Protein AF-A0A849IBH6-F1 (afdb_monomer)

Structure (mmCIF, N/CA/C/O backbone):
data_AF-A0A849IBH6-F1
#
_entry.id   AF-A0A849IBH6-F1
#
loop_
_atom_site.group_PDB
_atom_site.id
_atom_site.type_symbol
_atom_site.label_atom_id
_atom_site.label_alt_id
_atom_site.label_comp_id
_atom_site.label_asym_id
_atom_site.label_entity_id
_atom_site.label_seq_id
_atom_site.pdbx_PDB_ins_code
_atom_site.Cartn_x
_atom_site.Cartn_y
_atom_site.Cartn_z
_atom_site.occupancy
_atom_site.B_iso_or_equiv
_atom_site.auth_seq_id
_atom_site.auth_comp_id
_atom_site.auth_asym_id
_atom_site.auth_atom_id
_atom_site.pdbx_PDB_model_num
ATOM 1 N N . MET A 1 1 ? -23.315 21.327 21.106 1.00 58.53 1 MET A N 1
ATOM 2 C CA . MET A 1 1 ? -22.696 20.268 21.935 1.00 58.53 1 MET A CA 1
ATOM 3 C C . MET A 1 1 ? -23.014 18.934 21.286 1.00 58.53 1 MET A C 1
ATOM 5 O O . MET A 1 1 ? -24.178 18.726 20.978 1.00 58.53 1 MET A O 1
ATOM 9 N N . ARG A 1 2 ? -22.017 18.083 21.013 1.00 66.12 2 ARG A N 1
ATOM 10 C CA . ARG A 1 2 ? -22.274 16.671 20.666 1.00 66.12 2 ARG A CA 1
ATOM 11 C C . ARG A 1 2 ? -22.719 15.938 21.934 1.00 66.12 2 ARG A C 1
ATOM 13 O O . ARG A 1 2 ? -22.219 16.278 23.007 1.00 66.12 2 ARG A O 1
ATOM 20 N N . SER A 1 3 ? -23.650 14.994 21.819 1.00 81.81 3 SER A N 1
ATOM 21 C CA . SER A 1 3 ? -24.046 14.153 22.953 1.00 81.81 3 SER A CA 1
ATOM 22 C C . SER A 1 3 ? -22.871 13.264 23.373 1.00 81.81 3 SER A C 1
ATOM 24 O O . SER A 1 3 ? -22.044 12.889 22.538 1.00 81.81 3 SER A O 1
ATOM 26 N N . GLN A 1 4 ? -22.790 12.895 24.655 1.00 74.62 4 GLN A N 1
ATOM 27 C CA . GLN A 1 4 ? -21.818 11.897 25.121 1.00 74.62 4 GLN A CA 1
ATOM 28 C C . GLN A 1 4 ? -21.958 10.565 24.363 1.00 74.62 4 GLN A C 1
ATOM 30 O O . GLN A 1 4 ? -20.961 9.872 24.146 1.00 74.62 4 GLN A O 1
ATOM 35 N N . ASP A 1 5 ? -23.168 10.228 23.917 1.00 80.88 5 ASP A N 1
ATOM 36 C CA . ASP A 1 5 ? -23.425 9.010 23.147 1.00 80.88 5 ASP A CA 1
ATOM 37 C C . ASP A 1 5 ? -22.834 9.089 21.729 1.00 80.88 5 ASP A C 1
ATOM 39 O O . ASP A 1 5 ? -22.210 8.128 21.274 1.00 80.88 5 ASP A O 1
ATOM 43 N N . ASP A 1 6 ? -22.883 10.263 21.084 1.00 82.00 6 ASP A N 1
ATOM 44 C CA . ASP A 1 6 ? -22.275 10.491 19.762 1.00 82.00 6 ASP A CA 1
ATOM 45 C C . ASP A 1 6 ? -20.750 10.315 19.801 1.00 82.00 6 ASP A C 1
ATOM 47 O O . ASP A 1 6 ? -20.134 9.832 18.847 1.00 82.00 6 ASP A O 1
ATOM 51 N N . VAL A 1 7 ? -20.120 10.731 20.907 1.00 81.44 7 VAL A N 1
ATOM 52 C CA . VAL A 1 7 ? -18.668 10.613 21.107 1.00 81.44 7 VAL A CA 1
ATOM 53 C C . VAL A 1 7 ? -18.276 9.153 21.330 1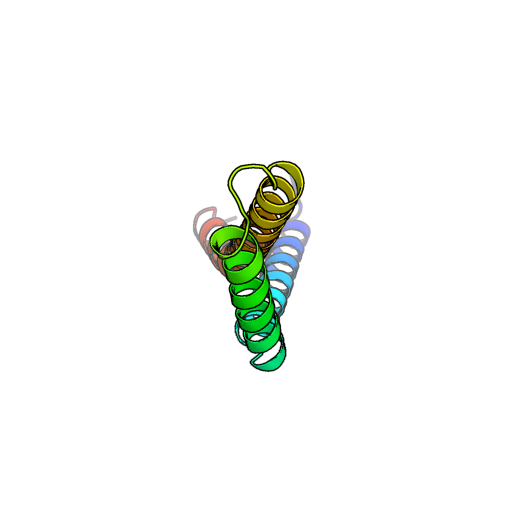.00 81.44 7 VAL A C 1
ATOM 55 O O . VAL A 1 7 ? -17.319 8.676 20.718 1.00 81.44 7 VAL A O 1
ATOM 58 N N . LYS A 1 8 ? -19.029 8.415 22.156 1.00 84.31 8 LYS A N 1
ATOM 59 C CA . LYS A 1 8 ? -18.795 6.979 22.378 1.00 84.31 8 LYS A CA 1
ATOM 60 C C . LYS A 1 8 ? -18.930 6.180 21.087 1.00 84.31 8 LYS A C 1
ATOM 62 O O . LYS A 1 8 ? -18.074 5.339 20.811 1.00 84.31 8 LYS A O 1
ATOM 67 N N . GLN A 1 9 ? -19.951 6.474 20.284 1.00 86.38 9 GLN A N 1
ATOM 68 C CA . GLN A 1 9 ? -20.152 5.807 19.004 1.00 86.38 9 GLN A CA 1
ATOM 69 C C . GLN A 1 9 ? -18.990 6.076 18.035 1.00 86.38 9 GLN A C 1
ATOM 71 O O . GLN A 1 9 ? -18.429 5.132 17.481 1.00 86.38 9 GLN A O 1
ATOM 76 N N . GLN A 1 10 ? -18.541 7.329 17.906 1.00 85.12 10 GLN A N 1
ATOM 77 C CA . GLN A 1 10 ? -17.384 7.674 17.066 1.00 85.12 10 GLN A CA 1
ATOM 78 C C . GLN A 1 10 ? -16.097 6.956 17.496 1.00 85.12 10 GLN A C 1
ATOM 80 O O . GLN A 1 10 ? -15.324 6.502 16.651 1.00 85.12 10 GLN A O 1
ATOM 85 N N . VAL A 1 11 ? -15.856 6.828 18.804 1.00 86.44 11 VAL A N 1
ATOM 86 C CA . VAL A 1 11 ? -14.687 6.099 19.320 1.00 86.44 11 VAL A CA 1
ATOM 87 C C . VAL A 1 11 ? -14.788 4.606 19.000 1.00 86.44 11 VAL A C 1
ATOM 89 O O . VAL A 1 11 ? -13.799 4.023 18.554 1.00 86.44 11 VAL A O 1
ATOM 92 N N . ALA A 1 12 ? -15.962 3.994 19.178 1.00 88.69 12 ALA A N 1
ATOM 93 C CA . ALA A 1 12 ? -16.182 2.586 18.851 1.00 88.69 12 ALA A CA 1
ATOM 94 C C . ALA A 1 12 ? -15.981 2.309 17.350 1.00 88.69 12 ALA A C 1
ATOM 96 O O . ALA A 1 12 ? -15.293 1.359 16.976 1.00 88.69 12 ALA A O 1
ATOM 97 N N . GLU A 1 13 ? -16.499 3.181 16.482 1.00 89.81 13 GLU A N 1
ATOM 98 C CA . GLU A 1 13 ? -16.297 3.095 15.033 1.00 89.81 13 GLU A CA 1
ATOM 99 C C . GLU A 1 13 ? -14.817 3.233 14.647 1.00 89.81 13 GLU A C 1
ATOM 101 O O . GLU A 1 13 ? -14.311 2.469 13.821 1.00 89.81 13 GLU A O 1
ATOM 106 N N . ALA A 1 14 ? -14.091 4.168 15.267 1.00 89.69 14 ALA A N 1
ATOM 107 C CA . ALA A 1 14 ? -12.657 4.339 15.037 1.00 89.69 14 ALA A CA 1
ATOM 108 C C . ALA A 1 14 ? -11.849 3.106 15.478 1.00 89.69 14 ALA A C 1
ATOM 110 O O . ALA A 1 14 ? -10.913 2.701 14.788 1.00 89.69 14 ALA A O 1
ATOM 111 N N . GLN A 1 15 ? -12.219 2.479 16.598 1.00 90.62 15 GLN A N 1
ATOM 112 C CA . GLN A 1 15 ? -11.597 1.240 17.069 1.00 90.62 15 GLN A CA 1
ATOM 113 C C . GLN A 1 15 ? -11.879 0.062 16.134 1.00 90.62 15 GLN A C 1
ATOM 115 O O . GLN A 1 15 ? -10.958 -0.692 15.817 1.00 90.62 15 GLN A O 1
ATOM 120 N N . ALA A 1 16 ? -13.116 -0.072 15.650 1.00 92.75 16 ALA A N 1
ATOM 121 C CA . ALA A 1 16 ? -13.485 -1.114 14.696 1.00 92.75 16 ALA A CA 1
ATOM 122 C C . ALA A 1 16 ? -12.699 -0.976 13.381 1.00 92.75 16 ALA A C 1
ATOM 124 O O . ALA A 1 16 ? -12.129 -1.955 12.897 1.00 92.75 16 ALA A O 1
ATOM 125 N N . LYS A 1 17 ? -12.587 0.248 12.844 1.00 92.12 17 LYS A N 1
ATOM 126 C CA . LYS A 1 17 ? -11.775 0.533 11.648 1.00 92.12 17 LYS A CA 1
ATOM 127 C C . LYS A 1 17 ? -10.295 0.227 11.870 1.00 92.12 17 LYS A C 1
ATOM 129 O O . LYS A 1 17 ? -9.676 -0.414 11.026 1.00 92.12 17 LYS A O 1
ATOM 134 N N . ALA A 1 18 ? -9.743 0.623 13.016 1.00 94.44 18 ALA A N 1
ATOM 135 C CA . ALA A 1 18 ? -8.354 0.337 13.361 1.00 94.44 18 ALA A CA 1
ATOM 136 C C . ALA A 1 18 ? -8.078 -1.171 13.464 1.00 94.44 18 ALA A C 1
ATOM 138 O O . ALA A 1 18 ? -7.051 -1.650 12.983 1.00 94.44 18 ALA A O 1
ATOM 139 N N . HIS A 1 19 ? -9.006 -1.933 14.050 1.00 95.00 19 HIS A N 1
ATOM 140 C CA . HIS A 1 19 ? -8.904 -3.387 14.111 1.00 95.00 19 HIS A CA 1
ATOM 141 C C . HIS A 1 19 ? -8.949 -4.015 12.714 1.00 95.00 19 HIS A C 1
ATOM 143 O O . HIS A 1 19 ? -8.081 -4.823 12.390 1.00 95.00 19 HIS A O 1
ATOM 149 N N . ALA A 1 20 ? -9.896 -3.605 11.866 1.00 95.81 20 ALA A N 1
ATOM 150 C CA . ALA A 1 20 ? -10.000 -4.103 10.496 1.00 95.81 20 ALA A CA 1
ATOM 151 C C . ALA A 1 20 ? -8.730 -3.814 9.675 1.00 95.81 20 ALA A C 1
ATOM 153 O O . ALA A 1 20 ? -8.207 -4.711 9.016 1.00 95.81 20 ALA A O 1
ATOM 154 N N . ALA A 1 21 ? -8.182 -2.599 9.768 1.00 95.88 21 ALA A N 1
ATOM 155 C CA . ALA A 1 21 ? -6.924 -2.248 9.111 1.00 95.88 21 ALA A CA 1
ATOM 156 C C . ALA A 1 21 ? -5.751 -3.098 9.622 1.00 95.88 21 ALA A C 1
ATOM 158 O O . ALA A 1 21 ? -4.953 -3.589 8.826 1.00 95.88 21 ALA A O 1
ATOM 159 N N . LYS A 1 22 ? -5.681 -3.357 10.934 1.00 95.56 22 LYS A N 1
ATOM 160 C CA . LYS A 1 22 ? -4.657 -4.239 11.505 1.00 95.56 22 LYS A CA 1
ATOM 161 C C . LYS A 1 22 ? -4.775 -5.676 10.994 1.00 95.56 22 LYS A C 1
ATOM 163 O O . LYS A 1 22 ? -3.760 -6.278 10.666 1.00 95.56 22 LYS A O 1
ATOM 168 N N . VAL A 1 23 ? -5.996 -6.202 10.880 1.00 97.00 23 VAL A N 1
ATOM 169 C CA . VAL A 1 23 ? -6.246 -7.529 10.295 1.00 97.00 23 VAL A CA 1
ATOM 170 C C . VAL A 1 23 ? -5.755 -7.597 8.849 1.00 97.00 23 VAL A C 1
ATOM 172 O O . VAL A 1 23 ? -5.178 -8.609 8.467 1.00 97.00 23 VAL A O 1
ATOM 175 N N . LEU A 1 24 ? -5.943 -6.538 8.056 1.00 96.88 24 LEU A N 1
ATOM 176 C CA . LEU A 1 24 ? -5.425 -6.474 6.686 1.00 96.88 24 LEU A CA 1
ATOM 177 C C . LEU A 1 24 ? -3.891 -6.448 6.659 1.00 96.88 24 LEU A C 1
ATOM 179 O O . LEU A 1 24 ? -3.294 -7.256 5.955 1.00 96.88 24 LEU A O 1
ATOM 183 N N . ILE A 1 25 ? -3.254 -5.583 7.453 1.00 95.19 25 ILE A N 1
ATOM 184 C CA . ILE A 1 25 ? -1.784 -5.476 7.533 1.00 95.19 25 ILE A CA 1
ATOM 185 C C . ILE A 1 25 ? -1.148 -6.804 7.963 1.00 95.19 25 ILE A C 1
ATOM 187 O O . ILE A 1 25 ? -0.140 -7.230 7.400 1.00 95.19 25 ILE A O 1
ATOM 191 N N . ASP A 1 26 ? -1.743 -7.477 8.948 1.00 96.00 26 ASP A N 1
ATOM 192 C CA . ASP A 1 26 ? -1.235 -8.740 9.484 1.00 96.00 26 ASP A CA 1
ATOM 193 C C . ASP A 1 26 ? -1.632 -9.950 8.604 1.00 96.00 26 ASP A C 1
ATOM 195 O O . ASP A 1 26 ? -1.195 -11.073 8.865 1.00 96.00 26 ASP A O 1
ATOM 199 N N . ASN A 1 27 ? -2.431 -9.755 7.543 1.00 97.75 27 ASN A N 1
ATOM 200 C CA . ASN A 1 27 ? -2.859 -10.832 6.655 1.00 97.75 27 ASN A CA 1
ATOM 201 C C . ASN A 1 27 ? -1.687 -11.313 5.772 1.00 97.75 27 ASN A C 1
ATOM 203 O O . ASN A 1 27 ? -1.212 -10.566 4.910 1.00 97.75 27 ASN A O 1
ATOM 207 N N . PRO A 1 28 ? -1.242 -12.577 5.906 1.00 97.25 28 PRO A N 1
ATOM 208 C CA . PRO A 1 28 ? -0.072 -13.072 5.185 1.00 97.25 28 PRO A CA 1
ATOM 209 C C . PRO A 1 28 ? -0.292 -13.150 3.669 1.00 97.25 28 PRO A C 1
ATOM 211 O O . PRO A 1 28 ? 0.641 -12.925 2.902 1.00 97.25 28 PRO A O 1
ATOM 214 N N . THR A 1 29 ? -1.517 -13.432 3.218 1.00 98.06 29 THR A N 1
ATOM 215 C CA . THR A 1 29 ? -1.858 -13.469 1.790 1.00 98.06 29 THR A CA 1
ATOM 216 C C . THR A 1 29 ? -1.788 -12.076 1.176 1.00 98.06 29 THR A C 1
ATOM 218 O O . THR A 1 29 ? -1.252 -11.920 0.080 1.00 98.06 29 THR A O 1
ATOM 221 N N . LEU A 1 30 ? -2.287 -11.061 1.888 1.00 96.81 30 LEU A N 1
ATOM 222 C CA . LEU A 1 30 ? -2.204 -9.679 1.433 1.00 96.81 30 LEU A CA 1
ATOM 223 C C . LEU A 1 30 ? -0.745 -9.216 1.381 1.00 96.81 30 LEU A C 1
ATOM 225 O O . LEU A 1 30 ? -0.313 -8.711 0.349 1.00 96.81 30 LEU A O 1
ATOM 229 N N . ARG A 1 31 ? 0.041 -9.479 2.433 1.00 96.50 31 ARG A N 1
ATOM 230 C CA . ARG A 1 31 ? 1.480 -9.164 2.456 1.00 96.50 31 ARG A CA 1
ATOM 231 C C . ARG A 1 31 ? 2.239 -9.812 1.303 1.00 96.50 31 ARG A C 1
ATOM 233 O O . ARG A 1 31 ? 2.980 -9.130 0.606 1.00 96.50 31 ARG A O 1
ATOM 240 N N . ALA A 1 32 ? 2.004 -11.097 1.043 1.00 98.00 32 ALA A N 1
ATOM 241 C CA . ALA A 1 32 ? 2.620 -11.787 -0.087 1.00 98.00 32 ALA A CA 1
ATOM 242 C C . ALA A 1 32 ? 2.226 -11.162 -1.439 1.00 98.00 32 ALA A C 1
ATOM 244 O O . ALA A 1 32 ? 3.049 -11.094 -2.354 1.00 98.00 32 ALA A O 1
ATOM 245 N N . ALA A 1 33 ? 0.985 -10.680 -1.575 1.00 98.06 33 ALA A N 1
ATOM 246 C CA . ALA A 1 33 ? 0.548 -9.969 -2.772 1.00 98.06 33 ALA A CA 1
ATOM 247 C C . ALA A 1 33 ? 1.275 -8.624 -2.936 1.00 98.06 33 ALA A C 1
ATOM 249 O O . ALA A 1 33 ? 1.769 -8.356 -4.031 1.00 98.06 33 ALA A O 1
ATOM 250 N N . PHE A 1 34 ? 1.400 -7.822 -1.872 1.00 97.69 34 PHE A N 1
ATOM 251 C CA . PHE A 1 34 ? 2.188 -6.582 -1.890 1.00 97.69 34 PHE A CA 1
ATOM 252 C C . PHE A 1 34 ? 3.646 -6.857 -2.257 1.00 97.69 34 PHE A C 1
ATOM 254 O O . PHE A 1 34 ? 4.154 -6.269 -3.207 1.00 97.69 34 PHE A O 1
ATOM 261 N N . GLU A 1 35 ? 4.302 -7.805 -1.585 1.00 97.81 35 GLU A N 1
ATOM 262 C CA . GLU A 1 35 ? 5.700 -8.162 -1.852 1.00 97.81 35 GLU A CA 1
ATOM 263 C C . GLU A 1 35 ? 5.929 -8.597 -3.303 1.00 97.81 35 GLU A C 1
ATOM 265 O O . GLU A 1 35 ? 6.932 -8.219 -3.913 1.00 97.81 35 GLU A O 1
ATOM 270 N N . ARG A 1 36 ? 5.004 -9.379 -3.874 1.00 98.50 36 ARG A N 1
ATOM 271 C CA . ARG A 1 36 ? 5.059 -9.760 -5.289 1.00 98.50 36 ARG A CA 1
ATOM 272 C C . ARG A 1 36 ? 4.953 -8.531 -6.190 1.00 98.50 36 ARG A C 1
ATOM 274 O O . ARG A 1 36 ? 5.806 -8.350 -7.049 1.00 98.50 36 ARG A O 1
ATOM 281 N N . LEU A 1 37 ? 3.953 -7.675 -5.975 1.00 98.50 37 LEU A N 1
ATOM 282 C CA . LEU A 1 37 ? 3.746 -6.485 -6.805 1.00 98.50 37 LEU A CA 1
ATOM 283 C C . LEU A 1 37 ? 4.923 -5.505 -6.709 1.00 98.50 37 LEU A C 1
ATOM 285 O O . LEU A 1 37 ? 5.368 -4.989 -7.730 1.00 98.50 37 LEU A O 1
ATOM 289 N N . TYR A 1 38 ? 5.482 -5.301 -5.514 1.00 98.38 38 TYR A N 1
ATOM 290 C CA . TYR A 1 38 ? 6.700 -4.514 -5.330 1.00 98.38 38 TYR A CA 1
ATOM 291 C C . TYR A 1 38 ? 7.861 -5.066 -6.159 1.00 98.38 38 TYR A C 1
ATOM 293 O O . TYR A 1 38 ? 8.506 -4.308 -6.883 1.00 98.38 38 TYR A O 1
ATOM 301 N N . LYS A 1 39 ? 8.109 -6.382 -6.099 1.00 98.50 39 LYS A N 1
ATOM 302 C CA . LYS A 1 39 ? 9.159 -7.034 -6.898 1.00 98.50 39 LYS A CA 1
ATOM 303 C C . LYS A 1 39 ? 8.917 -6.863 -8.394 1.00 98.50 39 LYS A C 1
ATOM 305 O O . LYS A 1 39 ? 9.846 -6.492 -9.106 1.00 98.50 39 LYS A O 1
ATOM 310 N N . ASP A 1 40 ? 7.686 -7.074 -8.851 1.00 98.44 40 ASP A N 1
ATOM 311 C CA . ASP A 1 40 ? 7.318 -6.958 -10.263 1.00 98.44 40 ASP A CA 1
ATOM 312 C C . ASP A 1 40 ? 7.523 -5.526 -10.778 1.00 98.44 40 ASP A C 1
A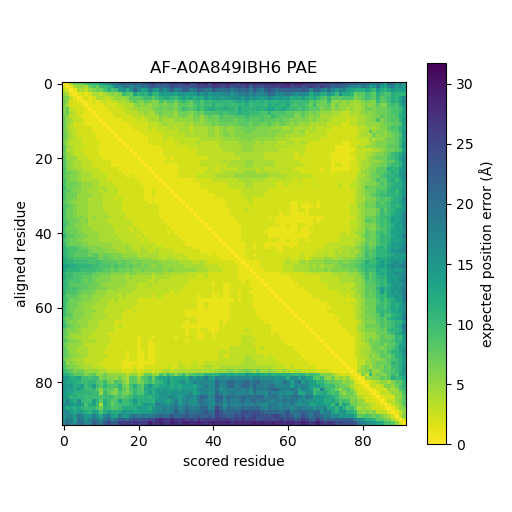TOM 314 O O . ASP A 1 40 ? 8.082 -5.318 -11.856 1.00 98.44 40 ASP A O 1
ATOM 318 N N . TYR A 1 41 ? 7.117 -4.515 -10.005 1.00 98.44 41 TYR A N 1
ATOM 319 C CA . TYR A 1 41 ? 7.242 -3.115 -10.412 1.00 98.44 41 TYR A CA 1
ATOM 320 C C . TYR A 1 41 ? 8.680 -2.601 -10.318 1.00 98.44 41 TYR A C 1
ATOM 322 O O . TYR A 1 41 ? 9.118 -1.869 -11.206 1.00 98.44 41 TYR A O 1
ATOM 330 N N . ILE A 1 42 ? 9.451 -3.031 -9.315 1.00 98.31 42 ILE A N 1
ATOM 331 C CA . ILE A 1 42 ? 10.894 -2.759 -9.261 1.00 98.31 42 ILE A CA 1
ATOM 332 C C . ILE A 1 42 ? 11.586 -3.396 -10.465 1.00 98.31 42 ILE A C 1
ATOM 334 O O . ILE A 1 42 ? 12.356 -2.716 -11.135 1.00 98.31 42 ILE A O 1
ATOM 338 N N . ALA A 1 43 ? 11.290 -4.659 -10.783 1.00 98.06 43 ALA A N 1
ATOM 339 C CA . ALA A 1 43 ? 11.857 -5.330 -11.948 1.00 98.06 43 ALA A CA 1
ATOM 340 C C . ALA A 1 43 ? 11.481 -4.610 -13.249 1.00 98.06 43 ALA A C 1
ATOM 342 O O . ALA A 1 43 ? 12.341 -4.384 -14.099 1.00 98.06 43 ALA A O 1
ATOM 343 N N . ALA A 1 44 ? 10.223 -4.185 -13.401 1.00 97.25 44 ALA A N 1
ATOM 344 C CA . ALA A 1 44 ? 9.791 -3.401 -14.553 1.00 97.25 44 ALA A CA 1
ATOM 345 C C . ALA A 1 44 ? 10.587 -2.094 -14.682 1.00 97.25 44 ALA A C 1
ATOM 347 O O . ALA A 1 44 ? 10.997 -1.751 -15.788 1.00 97.25 44 ALA A O 1
ATOM 348 N N . TRP A 1 45 ? 10.856 -1.400 -13.574 1.00 97.44 45 TRP A N 1
ATOM 349 C CA . TRP A 1 45 ? 11.667 -0.183 -13.571 1.00 97.44 45 TRP A CA 1
ATOM 350 C C . TRP A 1 45 ? 13.142 -0.457 -13.906 1.00 97.44 45 TRP A C 1
ATOM 352 O O . TRP A 1 45 ? 13.702 0.205 -14.777 1.00 97.44 45 TRP A O 1
ATOM 362 N N . THR A 1 46 ? 13.777 -1.433 -13.249 1.00 97.19 46 THR A N 1
ATOM 363 C CA . THR A 1 46 ? 15.227 -1.688 -13.357 1.00 97.19 46 THR A CA 1
ATOM 364 C C . THR A 1 46 ? 15.645 -2.373 -14.653 1.00 97.19 46 THR A C 1
ATOM 366 O O . THR A 1 46 ? 16.792 -2.232 -15.064 1.00 97.19 46 THR A O 1
ATOM 369 N N . THR A 1 47 ? 14.734 -3.095 -15.308 1.00 97.31 47 THR A N 1
ATOM 370 C CA . THR A 1 47 ? 14.989 -3.772 -16.594 1.00 97.31 47 THR A CA 1
ATOM 371 C C . THR A 1 47 ? 14.606 -2.935 -17.814 1.00 97.31 47 THR A C 1
ATOM 373 O O . THR A 1 47 ? 14.720 -3.409 -18.940 1.00 97.31 47 THR A O 1
ATOM 376 N N . SER A 1 48 ? 14.109 -1.713 -17.615 1.00 97.19 48 SER A N 1
ATOM 377 C CA . SER A 1 48 ? 13.726 -0.812 -18.706 1.00 97.19 48 SER A CA 1
ATOM 378 C C . SER A 1 48 ? 14.947 -0.138 -19.332 1.00 97.19 48 SER A C 1
ATOM 380 O O . SER A 1 48 ? 15.787 0.405 -18.610 1.00 97.19 48 SER A O 1
ATOM 382 N N . SER A 1 49 ? 15.016 -0.109 -20.664 1.00 96.56 49 SER A N 1
ATOM 383 C CA . SER A 1 49 ? 16.060 0.615 -21.402 1.00 96.56 49 SER A CA 1
ATOM 384 C C . SER A 1 49 ? 15.864 2.131 -21.285 1.00 96.56 49 SER A C 1
ATOM 386 O O . SER A 1 49 ? 14.744 2.568 -21.023 1.00 96.56 49 SER A 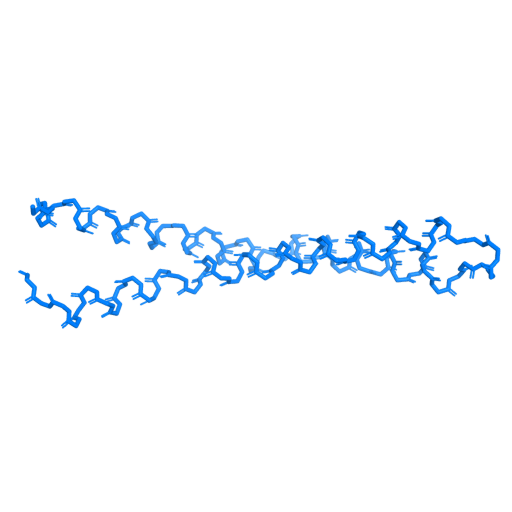O 1
ATOM 388 N N . PRO A 1 50 ? 16.887 2.984 -21.480 1.00 95.00 50 PRO A N 1
ATOM 389 C CA . PRO A 1 50 ? 16.752 4.443 -21.369 1.00 95.00 50 PRO A CA 1
ATOM 390 C C . PRO A 1 50 ? 15.572 5.050 -22.151 1.00 95.00 50 PRO A C 1
ATOM 392 O O . PRO A 1 50 ? 14.917 5.961 -21.648 1.00 95.00 50 PRO A O 1
ATOM 395 N N . GLU A 1 51 ? 15.245 4.497 -23.313 1.00 97.62 51 GLU A N 1
ATOM 396 C CA . GLU A 1 51 ? 14.121 4.872 -24.175 1.00 97.62 51 GLU A CA 1
ATOM 397 C C . GLU A 1 51 ? 12.731 4.489 -23.629 1.00 97.62 51 GLU A C 1
ATOM 399 O O . GLU A 1 51 ? 11.745 5.136 -23.977 1.00 97.62 51 GLU A O 1
ATOM 404 N N . ASP A 1 52 ? 12.638 3.518 -22.713 1.00 97.94 52 ASP A N 1
ATOM 405 C CA . ASP A 1 52 ? 11.392 3.030 -22.095 1.00 97.94 52 ASP A CA 1
ATOM 406 C C . ASP A 1 52 ? 10.867 3.989 -21.000 1.00 97.94 52 ASP A C 1
ATOM 408 O O . ASP A 1 52 ? 10.594 3.596 -19.860 1.00 97.94 52 ASP A O 1
ATOM 412 N N . VAL A 1 53 ? 10.760 5.282 -21.313 1.00 97.62 53 VAL A N 1
ATOM 413 C CA . VAL A 1 53 ? 10.377 6.326 -20.346 1.00 97.62 53 VAL A CA 1
ATOM 414 C C . VAL A 1 53 ? 8.993 6.054 -19.756 1.00 97.62 53 VAL A C 1
ATOM 416 O O . VAL A 1 53 ? 8.850 6.016 -18.536 1.00 97.62 53 VAL A O 1
ATOM 419 N N . GLU A 1 54 ? 8.001 5.785 -20.604 1.00 97.44 54 GLU A N 1
ATOM 420 C CA . GLU A 1 54 ? 6.617 5.542 -20.179 1.00 97.44 54 GLU A CA 1
ATOM 421 C C . GLU A 1 54 ? 6.509 4.314 -19.260 1.00 97.44 54 GLU A C 1
ATOM 423 O O . GLU A 1 54 ? 5.871 4.358 -18.208 1.00 97.44 54 GLU A O 1
ATOM 428 N N . LYS A 1 55 ? 7.192 3.217 -19.609 1.00 95.31 55 LYS A N 1
ATOM 429 C CA . LYS A 1 55 ? 7.204 1.990 -18.799 1.00 95.31 55 LYS A CA 1
ATOM 430 C C . LYS A 1 55 ? 7.792 2.242 -17.412 1.00 95.31 55 LYS A C 1
ATOM 432 O O . LYS A 1 55 ? 7.245 1.740 -16.425 1.00 95.31 55 LYS A O 1
ATOM 437 N N . ARG A 1 56 ? 8.877 3.022 -17.329 1.00 97.81 56 ARG A N 1
ATOM 438 C CA . ARG A 1 56 ? 9.431 3.462 -16.047 1.00 97.81 56 ARG A CA 1
ATOM 439 C C . ARG A 1 56 ? 8.402 4.289 -15.289 1.00 97.81 56 ARG A C 1
ATOM 441 O O . ARG A 1 56 ? 8.017 3.885 -14.198 1.00 97.81 56 ARG A O 1
ATOM 448 N N . GLU A 1 57 ? 7.895 5.380 -15.854 1.00 98.19 57 GLU A N 1
ATOM 449 C CA . GLU A 1 57 ? 6.924 6.245 -15.164 1.00 98.19 57 GLU A CA 1
ATOM 450 C C . GLU A 1 57 ? 5.732 5.459 -14.604 1.00 98.19 57 GLU A C 1
ATOM 452 O O . GLU A 1 57 ? 5.399 5.592 -13.424 1.00 98.19 57 GLU A O 1
ATOM 457 N N . ILE A 1 58 ? 5.163 4.546 -15.393 1.00 98.25 58 ILE A N 1
ATOM 458 C CA . ILE A 1 58 ? 4.086 3.657 -14.946 1.00 98.25 58 ILE A CA 1
ATOM 459 C C . ILE A 1 58 ? 4.523 2.787 -13.758 1.00 98.25 58 ILE A C 1
ATOM 461 O O . ILE A 1 58 ? 3.777 2.657 -12.785 1.00 98.25 58 ILE A O 1
ATOM 465 N N . ALA A 1 59 ? 5.710 2.175 -13.808 1.00 98.25 59 ALA A N 1
ATOM 466 C CA . ALA A 1 59 ? 6.226 1.369 -12.702 1.00 98.25 59 ALA A CA 1
ATOM 467 C C . ALA A 1 59 ? 6.421 2.202 -11.423 1.00 98.25 59 ALA A C 1
ATOM 469 O O . ALA A 1 59 ? 6.064 1.743 -10.337 1.00 98.25 59 ALA A O 1
ATOM 470 N N . TYR A 1 60 ? 6.896 3.444 -11.542 1.00 97.94 60 TYR A N 1
ATOM 471 C CA . TYR A 1 60 ? 7.019 4.359 -10.406 1.00 97.94 60 TYR A CA 1
ATOM 472 C C . TYR A 1 60 ? 5.666 4.727 -9.801 1.00 97.94 60 TYR A C 1
ATOM 474 O O . TYR A 1 60 ? 5.498 4.610 -8.588 1.00 97.94 60 TYR A O 1
ATOM 482 N N . PHE A 1 61 ? 4.678 5.111 -10.615 1.00 98.50 61 PHE A N 1
ATOM 483 C CA . PHE A 1 61 ? 3.351 5.453 -10.094 1.00 98.50 61 PHE A CA 1
ATOM 484 C C . PHE A 1 61 ? 2.682 4.265 -9.403 1.00 98.50 61 PHE A C 1
ATOM 486 O O . PHE A 1 61 ? 2.034 4.434 -8.373 1.00 98.50 61 PHE A O 1
ATOM 493 N N . ARG A 1 62 ? 2.889 3.049 -9.916 1.00 98.50 62 ARG A N 1
ATOM 494 C CA . ARG A 1 62 ? 2.412 1.823 -9.270 1.00 98.50 62 ARG A CA 1
ATOM 495 C C . ARG A 1 62 ? 3.091 1.568 -7.924 1.00 98.50 62 ARG A C 1
ATOM 497 O O . ARG A 1 62 ? 2.400 1.248 -6.962 1.00 98.50 62 ARG A O 1
ATOM 504 N N . LEU A 1 63 ? 4.413 1.740 -7.837 1.00 98.38 63 LEU A N 1
ATOM 505 C CA . LEU A 1 63 ? 5.146 1.648 -6.568 1.00 98.38 63 LEU A CA 1
ATOM 506 C C . LEU A 1 63 ? 4.658 2.690 -5.563 1.00 98.38 63 LEU A C 1
ATOM 508 O O . LEU A 1 63 ? 4.442 2.366 -4.398 1.00 98.38 63 LEU A O 1
ATOM 512 N N . ARG A 1 64 ? 4.441 3.927 -6.021 1.00 98.25 64 ARG A N 1
ATOM 513 C CA . ARG A 1 64 ? 3.939 5.004 -5.172 1.00 98.25 64 ARG A CA 1
ATOM 514 C C . ARG A 1 64 ? 2.547 4.692 -4.630 1.00 98.25 64 ARG A C 1
ATOM 516 O O . ARG A 1 64 ? 2.338 4.814 -3.431 1.00 98.25 64 ARG A O 1
ATOM 523 N N . ALA A 1 65 ? 1.641 4.221 -5.484 1.00 98.25 65 ALA A N 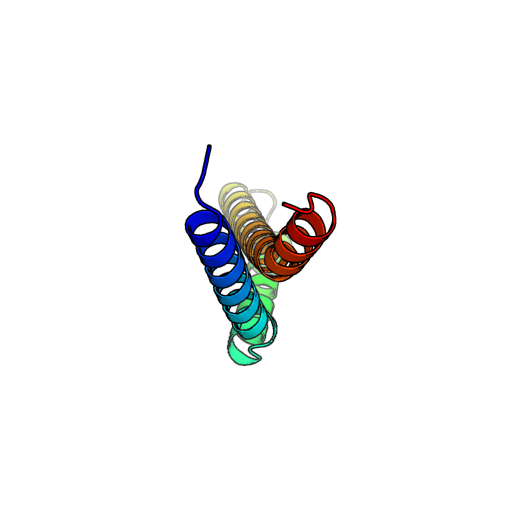1
ATOM 524 C CA . ALA A 1 65 ? 0.289 3.854 -5.079 1.00 98.25 65 ALA A CA 1
ATOM 525 C C . ALA A 1 65 ? 0.261 2.707 -4.051 1.00 98.25 65 ALA A C 1
ATOM 527 O O . ALA A 1 65 ? -0.555 2.740 -3.133 1.00 98.25 65 ALA A O 1
ATOM 528 N N . LEU A 1 66 ? 1.149 1.708 -4.172 1.00 97.81 66 LEU A N 1
ATOM 529 C CA . LEU A 1 66 ? 1.270 0.656 -3.154 1.00 97.81 66 LEU A CA 1
ATOM 530 C C . LEU A 1 66 ? 1.744 1.219 -1.811 1.00 97.81 66 LEU A C 1
ATOM 532 O O . LEU A 1 66 ? 1.152 0.895 -0.785 1.00 97.81 66 LEU A O 1
ATOM 536 N N . ALA A 1 67 ? 2.759 2.086 -1.832 1.00 96.75 67 AL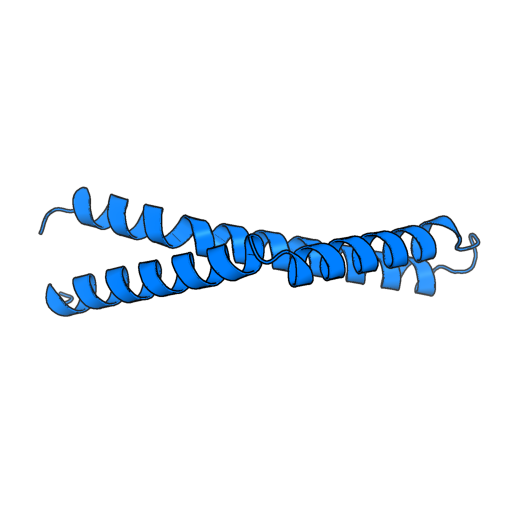A A N 1
ATOM 537 C CA . ALA A 1 67 ? 3.294 2.701 -0.620 1.00 96.75 67 ALA A CA 1
ATOM 538 C C . ALA A 1 67 ? 2.264 3.609 0.070 1.00 96.75 67 ALA A C 1
ATOM 540 O O . ALA A 1 67 ? 2.151 3.593 1.293 1.00 96.75 67 ALA A O 1
ATOM 541 N N . ASP A 1 68 ? 1.489 4.367 -0.709 1.00 97.75 68 ASP A N 1
ATOM 542 C CA . ASP A 1 68 ? 0.411 5.209 -0.186 1.00 97.75 68 ASP A CA 1
ATOM 543 C C . ASP A 1 68 ? -0.696 4.358 0.459 1.00 97.75 68 ASP A C 1
ATOM 545 O O . ASP A 1 68 ? -1.141 4.663 1.563 1.00 97.75 68 ASP A O 1
ATOM 549 N N . LEU A 1 69 ? -1.083 3.239 -0.166 1.00 97.19 69 LEU A N 1
ATOM 550 C CA . LEU A 1 69 ? -2.075 2.323 0.403 1.00 97.19 69 LEU A CA 1
ATOM 551 C C . LEU A 1 69 ? -1.595 1.674 1.713 1.00 97.19 69 LEU A C 1
ATOM 553 O O . LEU A 1 69 ? -2.374 1.557 2.659 1.00 97.19 69 LEU A O 1
ATOM 557 N N . GLU A 1 70 ? -0.331 1.249 1.785 1.00 95.94 70 GLU A N 1
ATOM 558 C CA . GLU A 1 70 ? 0.249 0.721 3.026 1.00 95.94 70 GLU A CA 1
ATOM 559 C C . GLU A 1 70 ? 0.256 1.786 4.129 1.00 95.94 70 GLU A C 1
ATOM 561 O O . GLU A 1 70 ? -0.202 1.518 5.242 1.00 95.94 70 GLU A O 1
ATOM 566 N N . ALA A 1 71 ? 0.684 3.010 3.808 1.00 95.81 71 ALA A N 1
ATOM 567 C CA . ALA A 1 71 ? 0.694 4.125 4.750 1.00 95.81 71 ALA A CA 1
ATOM 568 C C . ALA A 1 71 ? -0.716 4.476 5.260 1.00 95.81 71 ALA A C 1
ATOM 570 O O . ALA A 1 71 ? -0.898 4.702 6.459 1.00 95.81 71 ALA A O 1
ATOM 571 N N . ASP A 1 72 ? -1.725 4.472 4.386 1.00 95.38 72 ASP A N 1
ATOM 572 C CA . ASP A 1 72 ? -3.119 4.718 4.765 1.00 95.38 72 ASP A CA 1
ATOM 573 C C . ASP A 1 72 ? -3.657 3.622 5.696 1.00 95.38 72 ASP A C 1
ATOM 575 O O . ASP A 1 72 ? -4.297 3.920 6.712 1.00 95.38 72 ASP A O 1
ATOM 579 N N . LEU A 1 73 ? -3.368 2.349 5.406 1.00 94.81 73 LEU A N 1
ATOM 580 C CA . LEU A 1 73 ? -3.744 1.237 6.283 1.00 94.81 73 LEU A CA 1
ATOM 581 C C . LEU A 1 73 ? -3.080 1.368 7.658 1.00 94.81 73 LEU A C 1
ATOM 583 O O . LEU A 1 73 ? -3.749 1.198 8.683 1.00 94.81 73 LEU A O 1
ATOM 587 N N . GLU A 1 74 ? -1.792 1.710 7.706 1.00 93.88 74 GLU A N 1
ATOM 588 C CA . GLU A 1 74 ? -1.068 1.940 8.959 1.00 93.88 74 GLU A CA 1
ATOM 589 C C . GLU A 1 74 ? -1.634 3.129 9.743 1.00 93.88 74 GLU A C 1
ATOM 591 O O . GLU A 1 74 ? -1.815 3.047 10.965 1.00 93.88 74 GLU A O 1
ATOM 596 N N . ALA A 1 75 ? -1.963 4.227 9.062 1.00 93.19 75 ALA A N 1
ATOM 597 C CA . ALA A 1 75 ? -2.576 5.397 9.677 1.00 93.19 75 ALA A CA 1
ATOM 598 C C . ALA A 1 75 ? -3.935 5.049 10.302 1.00 93.19 75 ALA A C 1
ATOM 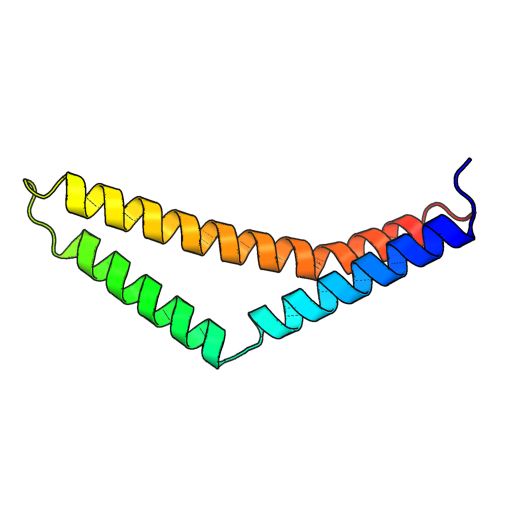600 O O . ALA A 1 75 ? -4.191 5.397 11.460 1.00 93.19 75 ALA A O 1
ATOM 601 N N . VAL A 1 76 ? -4.782 4.296 9.593 1.00 93.44 76 VAL A N 1
ATOM 602 C CA . VAL A 1 76 ? -6.078 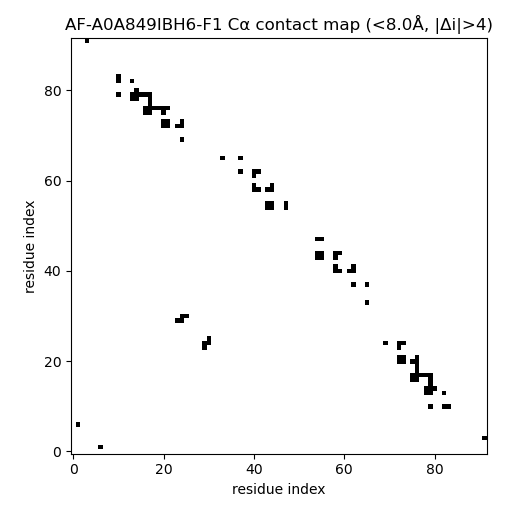3.830 10.115 1.00 93.44 76 VAL A CA 1
ATOM 603 C C . VAL A 1 76 ? -5.888 2.882 11.301 1.00 93.44 76 VAL A C 1
ATOM 605 O O . VAL A 1 76 ? -6.551 3.051 12.330 1.00 93.44 76 VAL A O 1
ATOM 608 N N . ALA A 1 77 ? -4.957 1.928 11.210 1.00 92.75 77 ALA A N 1
ATOM 609 C CA . ALA A 1 77 ? -4.654 0.989 12.292 1.00 92.75 77 ALA A CA 1
ATOM 610 C C . ALA A 1 77 ? -4.181 1.702 13.574 1.00 92.75 77 ALA A C 1
ATOM 612 O O . ALA A 1 77 ? -4.481 1.267 14.691 1.00 92.75 77 ALA A O 1
ATOM 613 N N . ASN A 1 78 ? -3.479 2.827 13.433 1.00 88.44 78 ASN A N 1
ATOM 614 C CA . ASN A 1 78 ? -3.010 3.635 14.557 1.00 88.44 78 ASN A CA 1
ATOM 615 C C . ASN A 1 78 ? -4.041 4.675 15.043 1.00 88.44 78 ASN A C 1
ATOM 617 O O . ASN A 1 78 ? -4.037 5.034 16.226 1.00 88.44 78 ASN A O 1
ATOM 621 N N . GLY A 1 79 ? -4.972 5.108 14.188 1.00 80.94 79 GLY A N 1
ATOM 622 C CA . GLY A 1 79 ? -5.977 6.135 14.490 1.00 80.94 79 GLY A CA 1
ATOM 623 C C . GLY A 1 79 ? -6.913 5.791 15.656 1.00 80.94 79 GLY A C 1
ATOM 624 O O . GLY A 1 79 ? -7.248 6.664 16.461 1.00 80.94 79 GLY A O 1
ATOM 625 N N . GLY A 1 80 ? -7.264 4.512 15.837 1.00 73.38 80 GLY A N 1
ATOM 626 C CA . GLY A 1 80 ? -8.101 4.062 16.961 1.00 73.38 80 GLY A CA 1
ATOM 627 C C . GLY A 1 80 ? -7.470 4.308 18.342 1.00 73.38 80 GLY A C 1
ATOM 628 O O . GLY A 1 80 ? -8.178 4.590 19.312 1.00 73.38 80 GLY A O 1
ATOM 629 N N . LYS A 1 81 ? -6.131 4.279 18.441 1.00 70.69 81 LYS A N 1
ATOM 630 C CA . LYS A 1 81 ? -5.399 4.579 19.688 1.00 70.69 81 LYS A CA 1
ATOM 631 C C . LYS A 1 81 ? -5.433 6.073 20.014 1.00 70.69 81 LYS A C 1
ATOM 633 O O . LYS A 1 81 ? -5.597 6.436 21.178 1.00 70.69 81 LYS A O 1
ATOM 638 N N . ILE A 1 82 ? -5.323 6.924 18.992 1.00 72.75 82 ILE A N 1
ATOM 639 C CA . ILE A 1 82 ? -5.348 8.388 19.121 1.00 72.75 82 ILE A CA 1
ATOM 640 C C . ILE A 1 82 ? -6.743 8.860 19.551 1.00 72.75 82 ILE A C 1
ATOM 642 O O . ILE A 1 82 ? -6.860 9.643 20.492 1.00 72.75 82 ILE A O 1
ATOM 646 N N . ALA A 1 83 ? -7.807 8.318 18.946 1.00 69.19 83 ALA A N 1
ATOM 647 C CA . ALA A 1 83 ? -9.187 8.625 19.332 1.00 69.19 83 ALA A CA 1
ATOM 648 C C . ALA A 1 83 ? -9.477 8.256 20.802 1.00 69.19 83 ALA A C 1
ATOM 650 O O . ALA A 1 83 ? -10.024 9.061 21.558 1.00 69.19 83 ALA A O 1
ATOM 651 N N . ALA A 1 84 ? -9.033 7.073 21.242 1.00 66.75 84 ALA A N 1
ATOM 652 C CA . ALA A 1 84 ? -9.191 6.621 22.626 1.00 66.75 84 ALA A CA 1
ATOM 653 C C . ALA A 1 84 ? -8.319 7.399 23.633 1.00 66.75 84 ALA A C 1
ATOM 655 O O . ALA A 1 84 ? -8.674 7.513 24.808 1.00 66.75 84 ALA A O 1
ATOM 656 N N . PHE A 1 85 ? -7.155 7.904 23.217 1.00 68.75 85 PHE A N 1
ATOM 657 C CA . PHE A 1 85 ? -6.304 8.759 24.048 1.00 68.75 85 PHE A CA 1
ATOM 658 C C . PHE A 1 85 ? -6.903 10.162 24.218 1.00 68.75 85 PHE A C 1
ATOM 660 O O . PHE A 1 85 ? -6.994 10.651 25.343 1.00 68.75 85 PHE A O 1
ATOM 667 N N . ASN A 1 86 ? -7.378 10.773 23.129 1.00 68.31 86 ASN A N 1
ATOM 668 C CA . ASN A 1 86 ? -7.988 12.103 23.160 1.00 68.31 86 ASN A CA 1
ATOM 669 C C . ASN A 1 86 ? -9.255 12.125 24.022 1.00 68.31 86 ASN A C 1
ATOM 671 O O . ASN A 1 86 ? -9.368 12.992 24.882 1.00 68.31 86 ASN A O 1
ATOM 675 N N . ASN A 1 87 ? -10.129 11.118 23.892 1.00 68.38 87 ASN A N 1
ATOM 676 C CA . ASN A 1 87 ? -11.339 11.011 24.714 1.00 68.38 87 ASN A CA 1
ATOM 677 C C . ASN A 1 87 ? -11.030 10.888 26.222 1.00 68.38 87 ASN A C 1
ATOM 679 O O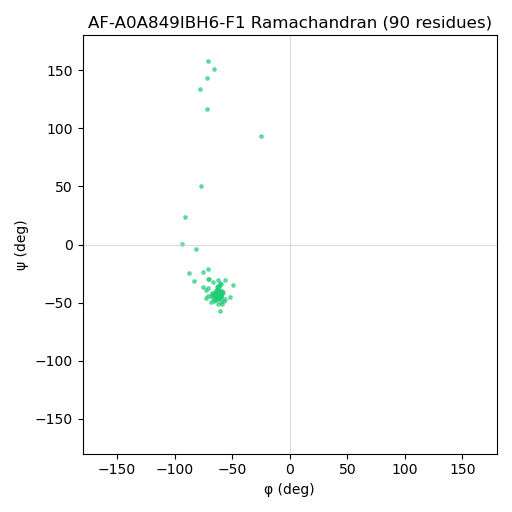 . ASN A 1 87 ? -11.729 11.454 27.053 1.00 68.38 87 ASN A O 1
ATOM 683 N N . ARG A 1 88 ? -9.940 10.198 26.593 1.00 67.75 88 ARG A N 1
ATOM 684 C CA . ARG A 1 88 ? -9.499 10.091 27.997 1.00 67.75 88 ARG A CA 1
ATOM 685 C C . ARG A 1 88 ? -8.925 11.399 28.554 1.00 67.75 88 ARG A C 1
ATOM 687 O O . ARG A 1 88 ? -9.014 11.623 29.756 1.00 67.75 88 ARG A O 1
ATOM 694 N N . ARG A 1 89 ? -8.327 12.251 27.710 1.00 65.00 89 ARG A N 1
ATOM 695 C CA . ARG A 1 89 ? -7.756 13.554 28.111 1.00 65.00 89 ARG A CA 1
ATOM 696 C C . ARG A 1 89 ? -8.787 14.675 28.189 1.00 65.00 89 ARG A C 1
ATOM 698 O O . ARG A 1 89 ? -8.604 15.582 28.991 1.00 65.00 89 ARG A O 1
ATOM 705 N N . THR A 1 90 ? -9.833 14.643 27.368 1.00 64.50 90 THR A N 1
ATOM 706 C CA . THR A 1 90 ? -10.854 15.703 27.300 1.00 64.50 90 THR A CA 1
ATOM 707 C C . THR A 1 90 ? -12.037 15.466 28.237 1.00 64.50 90 THR A C 1
ATOM 709 O O . THR A 1 90 ? -13.110 15.985 27.951 1.00 64.50 90 THR A O 1
ATOM 712 N N . GLY A 1 91 ? -11.842 14.684 29.310 1.00 55.31 91 GLY A N 1
ATOM 713 C CA . GLY A 1 91 ? -12.852 14.252 30.282 1.00 55.31 91 GLY A CA 1
ATOM 714 C C . GLY A 1 91 ? -14.062 15.182 30.408 1.00 55.31 91 GLY A C 1
ATOM 715 O O . GLY A 1 91 ? -14.048 16.143 31.173 1.00 55.31 91 GLY A O 1
ATOM 716 N N . THR A 1 92 ? -15.084 14.848 29.626 1.00 48.06 92 THR A N 1
ATOM 717 C CA . THR A 1 92 ? -16.512 15.080 29.854 1.00 48.06 92 THR A CA 1
ATOM 718 C C . THR A 1 92 ? -17.129 13.703 29.997 1.00 48.06 92 THR A C 1
ATOM 720 O O . THR A 1 92 ? -18.149 13.614 30.703 1.00 48.06 92 THR A O 1
#

pLDDT: mean 89.75, std 12.04, range [48.06, 98.5]

Mean predic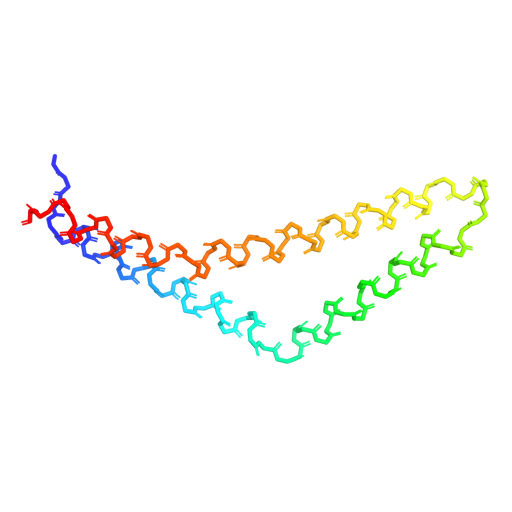ted aligned error: 6.12 Å

Foldseek 3Di:
DDDPVNLVVVLVVLQVQLVVLVCQVPPVVNVVVLVVLLVVLVCQQVVDDPVNVVSNVVSVVSNVVSVVVNVVSVCSNCRSVVSVVVCVVVDD

Radius of gyration: 19.53 Å; Cα contacts (8 Å, |Δi|>4): 55; chains: 1; bounding box: 41×34×54 Å

Nearest PDB structures (foldseek):
  3ja6-assembly1_I  TM=4.321E-01  e=4.638E+00  Escherichia coli
  3g6b-assembly1_B  TM=3.706E-01  e=6.477E+00  Thermotoga maritima
  3zx6-assembly1_A  TM=3.475E-01  e=5.795E+00  Archaeoglobus fulgidus DSM 4304

Solvent-accessible surface area (backbone atoms only — not comparable to full-atom values): 4939 Å² total; per-residue (Å²): 132,82,53,74,64,58,53,52,50,53,42,52,54,37,38,52,49,8,49,53,30,41,54,51,70,70,28,66,69,55,46,53,49,50,56,49,51,52,51,53,29,50,48,49,39,75,74,46,56,90,85,41,52,68,57,32,53,52,23,50,54,51,51,49,52,52,52,51,53,52,50,51,37,52,48,41,34,49,44,24,58,53,48,57,48,51,58,67,70,64,74,125

Secondary structure (DSSP, 8-state):
---HHHHHHHHHHHHHHHHHHHHHHT-HHHHHHHHHHHHHHHHHHHT--TT-HHHHHHHHHHHHHHHHHHHHHHHHHHHHHHHHHHHHHS--

Organism: NCBI:txid2730920

Sequence (92 aa):
MRSQDDVKQQVAEAQAKAHAAKVLIDNPTLRAAFERLYKDYIAAWTTSSPEDVEKREIAYFRLRALADLEADLEAVANGGKIAAFNNRRTGT